Protein AF-A0A816HKJ4-F1 (afdb_monomer_lite)

InterPro domains:
  IPR013783 Immunoglobulin-like fold [G3DSA:2.60.40.10] (1-81)
  IPR036179 Immunoglobulin-like domain superfamily [SSF48726] (2-63)

Sequence (107 aa):
MQINWLRHDQIINDVNILTKTYPIDHQCSETIMEIVDLSEYQFGRYECQAENILGRNSVFVDVEQSSRIVKTKHYEHHANEFNRNGRTALLIDKDQQSNNTHSILRI

Radius of gyration: 24.78 Å; chains: 1; bounding box: 36×22×83 Å

Organism: Adineta ricciae (NCBI:txid249248)

Secondary structure (DSSP, 8-state):
-EEEEEETTEE---TTEEEEEEE-SSS-EEEEEEESS--GGG-EEEEEEEEETTEEEEEEEEE--------------------------------------------

Structure (mmCIF, N/CA/C/O backbone):
data_AF-A0A816HKJ4-F1
#
_entry.id   AF-A0A816HKJ4-F1
#
loop_
_atom_site.group_PDB
_atom_site.id
_atom_site.type_symbol
_atom_site.label_atom_id
_atom_site.label_alt_id
_atom_site.label_comp_id
_atom_site.label_asym_id
_atom_site.label_entity_id
_atom_site.label_seq_id
_atom_site.pdbx_PDB_ins_code
_atom_site.Cartn_x
_atom_site.Cartn_y
_atom_site.Cartn_z
_atom_site.occupancy
_atom_site.B_iso_or_equiv
_atom_site.auth_seq_id
_atom_site.auth_comp_id
_atom_site.auth_asym_id
_atom_site.auth_atom_id
_atom_site.pdbx_PDB_model_num
ATOM 1 N N . MET A 1 1 ? 11.734 2.483 -12.331 1.00 83.75 1 MET A N 1
ATOM 2 C CA . MET A 1 1 ? 11.077 1.598 -11.350 1.00 83.75 1 MET A CA 1
ATOM 3 C C . MET A 1 1 ? 9.951 2.390 -10.724 1.00 83.75 1 MET A C 1
ATOM 5 O O . MET A 1 1 ? 10.175 3.551 -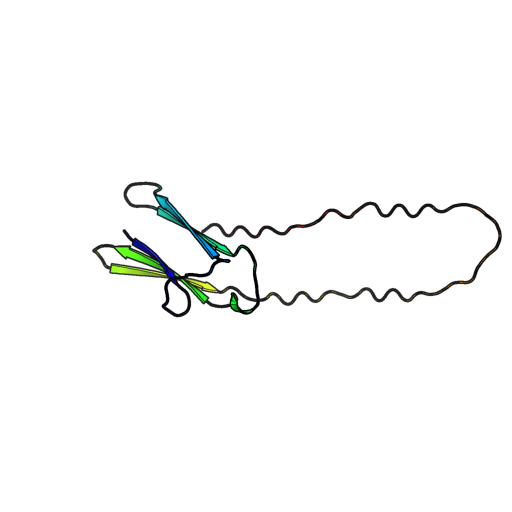10.404 1.00 83.75 1 MET A O 1
ATOM 9 N N . GLN A 1 2 ? 8.767 1.804 -10.614 1.00 91.62 2 GL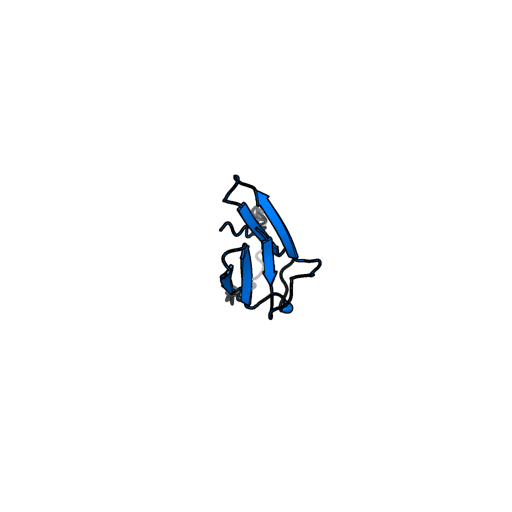N A N 1
ATOM 10 C CA . GLN A 1 2 ? 7.610 2.423 -9.974 1.00 91.62 2 GLN A CA 1
ATOM 11 C C . GLN A 1 2 ? 7.244 1.611 -8.732 1.00 91.62 2 GLN A C 1
ATOM 13 O O . GLN A 1 2 ? 7.267 0.385 -8.788 1.00 91.62 2 GLN A O 1
ATOM 18 N N . ILE A 1 3 ? 6.933 2.290 -7.627 1.00 94.69 3 ILE A N 1
ATOM 19 C CA . ILE A 1 3 ? 6.485 1.671 -6.376 1.00 94.69 3 ILE A CA 1
ATOM 20 C C . ILE A 1 3 ? 5.169 2.335 -5.975 1.00 94.69 3 ILE A C 1
ATOM 22 O O . ILE A 1 3 ? 5.118 3.561 -5.879 1.00 94.69 3 ILE A O 1
ATOM 26 N N . ASN A 1 4 ? 4.129 1.536 -5.744 1.00 95.81 4 ASN A N 1
ATOM 27 C CA . ASN A 1 4 ? 2.806 1.996 -5.331 1.00 95.81 4 ASN A CA 1
ATOM 28 C C . ASN A 1 4 ? 2.344 1.221 -4.092 1.00 95.81 4 ASN A C 1
ATOM 30 O O . ASN A 1 4 ? 2.570 0.016 -3.996 1.00 95.81 4 ASN A O 1
ATOM 34 N N . TRP A 1 5 ? 1.635 1.900 -3.193 1.00 97.31 5 TRP A N 1
ATOM 35 C CA . TRP A 1 5 ? 0.883 1.251 -2.122 1.00 97.31 5 TRP A CA 1
ATOM 36 C C . TRP A 1 5 ? -0.592 1.167 -2.506 1.00 97.31 5 TRP A C 1
ATOM 38 O O . TRP A 1 5 ? -1.177 2.163 -2.943 1.00 97.31 5 TRP A O 1
ATOM 48 N N . LEU A 1 6 ? -1.183 -0.017 -2.352 1.00 96.94 6 LEU A N 1
ATOM 49 C CA . LEU A 1 6 ? -2.566 -0.298 -2.704 1.00 96.94 6 LEU A CA 1
ATOM 50 C C . LEU A 1 6 ? -3.350 -0.867 -1.521 1.00 96.94 6 LEU A C 1
ATOM 52 O O . LEU A 1 6 ? -2.804 -1.534 -0.640 1.00 96.94 6 LEU A O 1
ATOM 56 N N . ARG A 1 7 ? -4.663 -0.635 -1.547 1.00 94.69 7 ARG A N 1
ATOM 57 C CA . ARG A 1 7 ? -5.657 -1.297 -0.700 1.00 94.69 7 ARG A CA 1
ATOM 58 C C . ARG A 1 7 ? -6.862 -1.649 -1.571 1.00 94.69 7 ARG A C 1
ATOM 60 O O . ARG A 1 7 ? -7.409 -0.765 -2.223 1.00 94.69 7 ARG A O 1
ATOM 67 N N . HIS A 1 8 ? -7.269 -2.920 -1.590 1.00 92.19 8 HIS A N 1
ATOM 68 C CA . HIS A 1 8 ? -8.328 -3.427 -2.485 1.00 92.19 8 HIS A CA 1
ATOM 69 C C . HIS A 1 8 ? -8.078 -3.090 -3.970 1.00 92.19 8 HIS A C 1
ATOM 71 O O . HIS A 1 8 ? -8.955 -2.552 -4.643 1.00 92.19 8 HIS A O 1
ATOM 77 N N . ASP A 1 9 ? -6.856 -3.339 -4.452 1.00 93.19 9 ASP A N 1
ATOM 78 C CA . ASP A 1 9 ? -6.416 -3.066 -5.832 1.00 93.19 9 ASP A CA 1
ATOM 79 C C . ASP A 1 9 ? -6.458 -1.583 -6.257 1.00 93.19 9 ASP A C 1
ATOM 81 O O . ASP A 1 9 ? -6.282 -1.255 -7.432 1.00 93.19 9 ASP A O 1
ATOM 85 N N . GLN A 1 10 ? -6.657 -0.660 -5.312 1.00 94.44 10 GLN A N 1
ATOM 86 C CA . GLN A 1 10 ? -6.665 0.780 -5.556 1.00 94.44 10 GLN A CA 1
ATOM 87 C C . GLN A 1 10 ? -5.460 1.446 -4.905 1.00 94.44 10 GLN A C 1
ATOM 89 O O . GLN A 1 10 ? -5.132 1.147 -3.758 1.00 94.44 10 GLN A O 1
ATOM 94 N N . ILE A 1 11 ? -4.828 2.381 -5.621 1.00 95.00 11 ILE A N 1
ATOM 95 C CA . ILE A 1 11 ? -3.766 3.223 -5.058 1.00 95.00 11 ILE A CA 1
ATOM 96 C C . ILE A 1 11 ? -4.331 3.976 -3.855 1.00 95.00 11 ILE A C 1
ATOM 98 O O . ILE A 1 11 ? -5.405 4.577 -3.934 1.00 95.00 11 ILE A O 1
ATOM 102 N N . ILE A 1 12 ? -3.598 3.942 -2.747 1.00 93.44 12 ILE A N 1
ATOM 103 C CA . ILE A 1 12 ? -4.010 4.616 -1.521 1.00 93.44 12 ILE A CA 1
ATOM 104 C C . ILE A 1 12 ? -4.066 6.124 -1.761 1.00 93.44 12 ILE A C 1
ATOM 106 O O . ILE A 1 12 ? -3.084 6.751 -2.150 1.00 93.44 12 ILE A O 1
ATOM 110 N N . ASN A 1 13 ? -5.234 6.696 -1.490 1.00 89.81 13 ASN A N 1
ATOM 111 C CA . ASN A 1 13 ? -5.486 8.130 -1.512 1.00 89.81 13 ASN A CA 1
ATOM 112 C C . ASN A 1 13 ? -6.298 8.508 -0.266 1.00 89.81 13 ASN A C 1
ATOM 114 O O . ASN A 1 13 ? -7.453 8.923 -0.350 1.00 89.81 13 ASN A O 1
ATOM 118 N N . ASP A 1 14 ? -5.714 8.245 0.900 1.00 89.69 14 ASP A N 1
ATOM 119 C CA . ASP A 1 14 ? -6.315 8.480 2.211 1.00 89.69 14 ASP A CA 1
ATOM 120 C C . ASP A 1 14 ? -5.530 9.593 2.913 1.00 89.69 14 ASP A C 1
ATOM 122 O O . ASP A 1 14 ? -4.305 9.534 2.994 1.00 89.69 14 ASP A O 1
ATOM 126 N N . VAL A 1 15 ? -6.230 10.611 3.423 1.00 89.81 15 VAL A N 1
ATOM 127 C CA . VAL A 1 15 ? -5.617 11.767 4.104 1.00 89.81 15 VAL A CA 1
ATOM 128 C C . VAL A 1 15 ? -4.863 11.380 5.377 1.00 89.81 15 VAL A C 1
ATOM 130 O O . VAL A 1 15 ? -3.973 12.111 5.807 1.00 89.81 15 VAL A O 1
ATOM 133 N N . ASN A 1 16 ? -5.201 10.234 5.964 1.00 92.19 16 ASN A N 1
ATOM 134 C CA . ASN A 1 16 ? -4.581 9.713 7.176 1.00 92.19 16 ASN A CA 1
ATOM 135 C C . ASN A 1 16 ? -3.426 8.747 6.882 1.00 92.19 16 ASN A C 1
ATOM 137 O O . ASN A 1 16 ? -2.838 8.208 7.820 1.00 92.19 16 ASN A O 1
ATOM 141 N N . ILE A 1 17 ? -3.101 8.506 5.608 1.00 93.19 17 ILE A N 1
ATOM 142 C CA . ILE A 1 17 ? -2.004 7.630 5.200 1.00 93.19 17 ILE A CA 1
ATOM 143 C C . ILE A 1 17 ? -0.991 8.433 4.387 1.00 93.19 17 ILE A C 1
ATOM 145 O O . ILE A 1 17 ? -1.303 9.019 3.354 1.00 93.19 17 ILE A O 1
ATOM 149 N N . LEU A 1 18 ? 0.258 8.429 4.842 1.00 94.50 18 LEU A N 1
ATOM 150 C CA . LEU A 1 18 ? 1.377 9.060 4.160 1.00 94.50 18 LEU A CA 1
ATOM 151 C C . LEU A 1 18 ? 2.268 7.988 3.541 1.00 94.50 18 LEU A C 1
ATOM 153 O O . LEU A 1 18 ? 2.677 7.045 4.214 1.00 94.50 18 LEU A O 1
ATOM 157 N N . THR A 1 19 ? 2.626 8.158 2.273 1.00 94.38 19 THR A N 1
ATOM 158 C CA . THR A 1 19 ? 3.593 7.292 1.588 1.00 94.38 19 THR A CA 1
ATOM 159 C C . THR A 1 19 ? 4.838 8.085 1.235 1.00 94.38 19 THR A C 1
ATOM 161 O O . THR A 1 19 ? 4.742 9.165 0.647 1.00 94.38 19 THR A O 1
ATOM 164 N N . LYS A 1 20 ? 6.013 7.555 1.564 1.00 94.50 20 LYS A N 1
ATOM 165 C CA . LYS A 1 20 ? 7.307 8.161 1.239 1.00 94.50 20 LYS A CA 1
ATOM 166 C C . LYS A 1 20 ? 8.170 7.115 0.548 1.00 94.50 20 LYS A C 1
ATOM 168 O O . LYS A 1 20 ? 8.217 5.976 0.996 1.00 94.50 20 LYS A O 1
ATOM 173 N N . THR A 1 21 ? 8.850 7.500 -0.526 1.00 93.94 21 THR A N 1
ATOM 174 C CA . THR A 1 21 ? 9.760 6.614 -1.261 1.00 93.94 21 THR A CA 1
ATOM 175 C C . THR A 1 21 ? 11.088 7.323 -1.462 1.00 93.94 21 THR A C 1
ATOM 177 O O . THR A 1 21 ? 11.124 8.453 -1.951 1.00 93.94 21 THR A O 1
ATOM 180 N N . TYR A 1 22 ? 12.169 6.653 -1.080 1.00 93.31 22 TYR A N 1
ATOM 181 C CA . TYR A 1 22 ? 13.523 7.181 -1.089 1.00 93.31 22 TYR A CA 1
ATOM 182 C C . TYR A 1 22 ? 14.401 6.313 -1.993 1.00 93.31 22 TYR A C 1
ATOM 184 O O . TYR A 1 22 ? 14.503 5.106 -1.762 1.00 93.31 22 TYR A O 1
ATOM 192 N N . PRO A 1 23 ? 15.051 6.879 -3.023 1.00 92.44 23 PRO A N 1
ATOM 193 C CA . PRO A 1 23 ? 16.067 6.142 -3.758 1.00 92.44 23 PRO A CA 1
ATOM 194 C C . PRO A 1 23 ? 17.281 5.919 -2.847 1.00 92.44 23 PRO A C 1
ATOM 196 O O . PRO A 1 23 ? 17.805 6.876 -2.277 1.00 92.44 23 PRO A O 1
ATOM 199 N N . ILE A 1 24 ? 17.725 4.668 -2.716 1.00 92.94 24 ILE A N 1
ATOM 200 C CA . ILE A 1 24 ? 18.976 4.332 -2.021 1.00 92.94 24 ILE A CA 1
ATOM 201 C C . ILE A 1 24 ? 20.129 4.370 -3.030 1.00 92.94 24 ILE A C 1
ATOM 203 O O . ILE A 1 24 ? 21.160 4.989 -2.778 1.00 92.94 24 ILE A O 1
ATOM 207 N N . ASP A 1 25 ? 19.931 3.750 -4.196 1.00 92.06 25 ASP A N 1
ATOM 208 C CA . ASP A 1 25 ? 20.868 3.762 -5.320 1.00 92.06 25 ASP A CA 1
ATOM 209 C C . ASP A 1 25 ? 20.125 3.598 -6.667 1.00 92.06 25 ASP A C 1
ATOM 211 O O . ASP A 1 25 ? 18.920 3.837 -6.768 1.00 92.06 25 ASP A O 1
ATOM 215 N N . HIS A 1 26 ? 20.838 3.228 -7.737 1.00 84.38 26 HIS A N 1
ATOM 216 C CA . HIS A 1 26 ? 20.267 3.065 -9.080 1.00 84.38 26 HIS A CA 1
ATOM 217 C C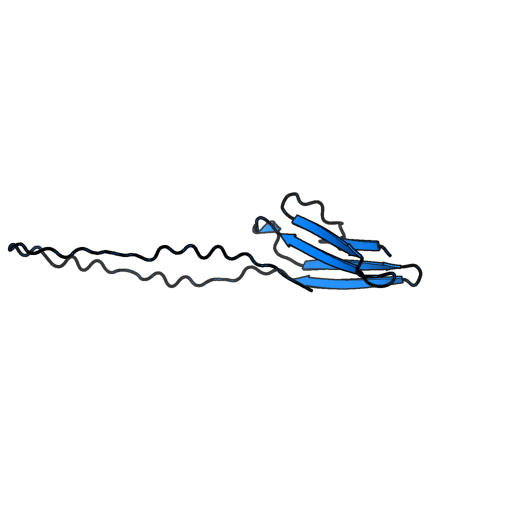 . HIS A 1 26 ? 19.334 1.852 -9.245 1.00 84.38 26 HIS A C 1
ATOM 219 O O . HIS A 1 26 ? 18.628 1.770 -10.252 1.00 84.38 26 HIS A O 1
ATOM 225 N N . GLN A 1 27 ? 19.348 0.903 -8.311 1.00 86.56 27 GLN A N 1
ATOM 226 C CA . GLN A 1 27 ? 18.589 -0.350 -8.373 1.00 86.56 27 GLN A CA 1
ATOM 227 C C . GLN A 1 27 ? 17.702 -0.576 -7.143 1.00 86.56 27 GLN A C 1
ATOM 229 O O . GLN A 1 27 ? 16.804 -1.412 -7.194 1.00 86.56 27 GLN A O 1
ATOM 234 N N . CYS A 1 28 ? 17.924 0.173 -6.065 1.00 89.19 28 CYS A N 1
ATOM 235 C CA . CYS A 1 28 ? 17.260 0.003 -4.787 1.00 89.19 28 CYS A CA 1
ATOM 236 C C . CYS A 1 28 ? 16.518 1.276 -4.364 1.00 89.19 28 CYS A C 1
ATOM 238 O O . CYS A 1 28 ? 16.994 2.406 -4.516 1.00 89.19 28 CYS A O 1
ATOM 240 N N . SER A 1 29 ? 15.325 1.102 -3.808 1.00 92.75 29 SER A N 1
ATOM 241 C CA . SER A 1 29 ? 14.562 2.174 -3.176 1.00 92.75 29 SER A CA 1
ATOM 242 C C . SER A 1 29 ? 13.873 1.636 -1.933 1.00 92.75 29 SER A C 1
ATOM 244 O O . SER A 1 29 ? 13.395 0.506 -1.932 1.00 92.75 29 SER A O 1
ATOM 246 N N . GLU A 1 30 ? 13.808 2.464 -0.901 1.00 94.44 30 GLU A N 1
ATOM 247 C CA . GLU A 1 30 ? 13.039 2.209 0.311 1.00 94.44 30 GLU A CA 1
ATOM 248 C C . GLU A 1 30 ? 11.681 2.895 0.181 1.00 94.44 30 GLU A C 1
ATOM 250 O O . GLU A 1 30 ? 11.591 4.020 -0.318 1.00 94.44 30 GLU A O 1
ATOM 255 N N . THR A 1 31 ? 10.614 2.236 0.624 1.00 95.94 31 THR A N 1
ATOM 256 C CA . THR A 1 31 ? 9.286 2.847 0.692 1.00 95.94 31 THR A CA 1
ATOM 257 C C . THR A 1 31 ? 8.674 2.622 2.063 1.00 95.94 31 THR A C 1
ATOM 259 O O . THR A 1 31 ? 8.793 1.548 2.646 1.00 95.94 31 THR A O 1
ATOM 262 N N . ILE A 1 32 ? 8.026 3.656 2.586 1.00 95.44 32 ILE A N 1
ATOM 263 C CA . ILE A 1 32 ? 7.415 3.663 3.909 1.00 95.44 32 ILE A CA 1
ATOM 264 C C . ILE A 1 32 ? 5.975 4.137 3.756 1.00 95.44 32 ILE A C 1
ATOM 266 O O . ILE A 1 32 ? 5.725 5.201 3.183 1.00 95.44 32 ILE A O 1
ATOM 270 N N . MET A 1 33 ? 5.044 3.359 4.302 1.00 95.31 33 MET A N 1
ATOM 271 C CA . MET A 1 33 ? 3.653 3.751 4.496 1.00 95.31 33 MET A CA 1
ATOM 272 C C . MET A 1 33 ? 3.410 3.998 5.986 1.00 95.31 33 MET A C 1
ATOM 274 O O . MET A 1 33 ? 3.658 3.132 6.822 1.00 95.31 33 MET A O 1
ATOM 278 N N . GLU A 1 34 ? 2.925 5.188 6.311 1.00 94.69 34 GLU A N 1
ATOM 279 C CA . GLU A 1 34 ? 2.672 5.655 7.670 1.00 94.69 34 GLU A CA 1
ATOM 280 C C . GLU A 1 34 ? 1.179 5.961 7.823 1.00 94.69 34 GLU A C 1
ATOM 282 O O . GLU A 1 34 ? 0.652 6.833 7.135 1.00 94.69 34 GLU A O 1
ATOM 287 N N . ILE A 1 35 ? 0.494 5.243 8.716 1.00 93.56 35 ILE A N 1
ATOM 288 C CA . ILE A 1 35 ? -0.902 5.519 9.083 1.00 93.56 35 ILE A CA 1
ATOM 289 C C . ILE A 1 35 ? -0.870 6.451 10.298 1.00 93.56 35 ILE A C 1
ATOM 291 O O . ILE A 1 35 ? -0.454 6.041 11.380 1.00 93.56 35 ILE A O 1
ATOM 295 N N . VAL A 1 36 ? -1.250 7.714 10.101 1.00 92.12 36 VAL A N 1
ATOM 296 C CA . VAL A 1 36 ? -1.089 8.798 11.087 1.00 92.12 36 VAL A CA 1
ATOM 297 C C . VAL A 1 36 ? -2.137 8.717 12.192 1.00 92.12 36 VAL A C 1
ATOM 299 O O . VAL A 1 36 ? -1.806 8.834 13.370 1.00 92.12 36 VAL A O 1
ATOM 302 N N . ASP A 1 37 ? -3.393 8.509 11.807 1.00 87.44 37 ASP A N 1
ATOM 303 C CA . ASP A 1 37 ? -4.516 8.318 12.720 1.00 87.44 37 ASP A CA 1
ATOM 304 C C . ASP A 1 37 ? -5.225 7.027 12.324 1.00 87.44 37 ASP A C 1
ATOM 306 O O . ASP A 1 37 ? -5.723 6.930 11.201 1.00 87.44 37 ASP A O 1
ATOM 310 N N . LEU A 1 38 ? -5.171 6.028 13.213 1.00 87.06 38 LEU A N 1
ATOM 311 C CA . LEU A 1 38 ? -5.678 4.682 12.966 1.00 87.06 38 LEU A CA 1
ATOM 312 C C . LEU A 1 38 ? -7.132 4.565 13.434 1.00 87.06 38 LEU A C 1
ATOM 314 O O . LEU A 1 38 ? -7.454 4.732 14.609 1.00 87.06 38 LEU A O 1
ATOM 318 N N . SER A 1 39 ? -7.994 4.179 12.509 1.00 87.88 39 SER A N 1
ATOM 319 C CA . SER A 1 39 ? -9.436 4.029 12.653 1.00 87.88 39 SER A CA 1
ATOM 320 C C . SER A 1 39 ? -9.889 2.673 12.113 1.00 87.88 39 SER A C 1
ATOM 322 O O . SER A 1 39 ? -9.156 1.994 11.391 1.00 87.88 39 SER A O 1
ATOM 324 N N . GLU A 1 40 ? -11.118 2.265 12.437 1.00 87.62 40 GLU A N 1
ATOM 325 C CA . GLU A 1 40 ? -11.599 0.917 12.105 1.00 87.62 40 GLU A CA 1
ATOM 326 C C . GLU A 1 40 ? -11.597 0.605 10.600 1.00 87.62 40 GLU A C 1
ATOM 328 O O . GLU A 1 40 ? -11.348 -0.531 10.205 1.00 87.62 40 GLU A O 1
ATOM 333 N N . TYR A 1 41 ? -11.798 1.609 9.743 1.00 88.12 41 TYR A N 1
ATOM 334 C CA . TYR A 1 41 ? -11.806 1.423 8.288 1.00 88.12 41 TYR A CA 1
ATOM 335 C C . TYR A 1 41 ? -10.404 1.283 7.672 1.00 88.12 41 TYR A C 1
ATOM 337 O O . TYR A 1 41 ? -10.285 1.017 6.475 1.00 88.12 41 TYR A O 1
ATOM 345 N N . GLN A 1 42 ? -9.342 1.490 8.453 1.00 89.88 42 GLN A N 1
ATOM 346 C CA . GLN A 1 42 ? -7.956 1.323 8.009 1.00 89.88 42 GLN A CA 1
ATOM 347 C C . GLN A 1 42 ? -7.377 -0.046 8.363 1.00 89.88 42 GLN A C 1
ATOM 349 O O . GLN A 1 42 ? -6.261 -0.346 7.939 1.00 89.88 42 GLN A O 1
ATOM 354 N N . PHE A 1 43 ? -8.111 -0.892 9.086 1.00 91.75 43 PHE A N 1
ATOM 355 C CA . PHE A 1 43 ? -7.746 -2.298 9.216 1.00 91.75 43 PHE A CA 1
ATOM 356 C C . PHE A 1 43 ? -7.930 -3.029 7.882 1.00 91.75 43 PHE A C 1
ATOM 358 O O . PHE A 1 43 ? -8.784 -2.675 7.066 1.00 91.75 43 PHE A O 1
ATOM 365 N N . GLY A 1 44 ? -7.121 -4.061 7.664 1.00 93.44 44 GLY A N 1
ATOM 366 C CA . GLY A 1 44 ? -7.166 -4.887 6.463 1.00 93.44 44 GLY A CA 1
ATOM 367 C C . GLY A 1 44 ? -5.814 -5.041 5.779 1.00 93.44 44 GLY A C 1
ATOM 368 O O . GLY A 1 44 ? -4.762 -4.744 6.349 1.00 93.44 44 GLY A O 1
ATOM 369 N N . ARG A 1 45 ? -5.866 -5.546 4.545 1.00 96.06 45 ARG A N 1
ATOM 370 C CA . ARG A 1 45 ? -4.690 -5.891 3.747 1.00 96.06 45 ARG A CA 1
ATOM 371 C C . ARG A 1 45 ? -4.212 -4.715 2.910 1.00 96.06 45 ARG A C 1
ATOM 373 O O . ARG A 1 45 ? -4.967 -4.170 2.104 1.00 96.06 45 ARG A O 1
ATOM 380 N N . TYR A 1 46 ? -2.933 -4.411 3.044 1.00 96.94 46 TYR A N 1
ATOM 381 C CA . TYR A 1 46 ? -2.199 -3.461 2.224 1.00 96.94 46 TYR A CA 1
ATOM 382 C C . TYR A 1 46 ? -1.240 -4.207 1.302 1.00 96.94 46 TYR A C 1
ATOM 384 O O . TYR A 1 46 ? -0.696 -5.248 1.669 1.00 96.94 46 TYR A O 1
ATOM 392 N N . GLU A 1 47 ? -1.026 -3.667 0.110 1.00 97.88 47 GLU A N 1
ATOM 393 C CA . GLU A 1 47 ? -0.086 -4.189 -0.877 1.00 97.88 47 GLU A CA 1
ATOM 394 C C . GLU A 1 47 ? 0.962 -3.124 -1.193 1.00 97.88 47 GLU A C 1
ATOM 396 O O . GLU A 1 47 ? 0.622 -2.006 -1.571 1.00 97.88 47 GLU A O 1
ATOM 401 N N . CYS A 1 48 ? 2.238 -3.481 -1.084 1.00 97.44 48 CYS A N 1
ATOM 402 C CA . CYS A 1 48 ? 3.326 -2.742 -1.705 1.00 97.44 48 CYS A CA 1
ATOM 403 C C . CYS A 1 48 ? 3.655 -3.406 -3.041 1.00 97.44 48 CYS A C 1
ATOM 405 O O . CYS A 1 48 ? 4.119 -4.548 -3.074 1.00 97.44 48 CYS A O 1
ATOM 407 N N . GLN A 1 49 ? 3.440 -2.686 -4.136 1.00 97.12 49 GLN A N 1
ATOM 408 C CA . GLN A 1 49 ? 3.667 -3.165 -5.493 1.00 97.12 49 GLN A CA 1
ATOM 409 C C . GLN A 1 49 ? 4.851 -2.435 -6.120 1.00 97.12 49 GLN A C 1
ATOM 411 O O . GLN A 1 49 ? 4.871 -1.205 -6.167 1.00 97.12 49 GLN A O 1
ATOM 416 N N . ALA A 1 50 ? 5.813 -3.191 -6.644 1.00 96.00 50 ALA A N 1
ATOM 417 C CA . ALA A 1 50 ? 6.957 -2.673 -7.382 1.00 96.00 50 ALA A CA 1
ATOM 418 C C . ALA A 1 50 ? 6.936 -3.180 -8.830 1.00 96.00 50 ALA A C 1
ATOM 420 O O . ALA A 1 50 ? 6.754 -4.372 -9.081 1.00 96.00 50 ALA A O 1
ATOM 421 N N . GLU A 1 51 ? 7.149 -2.278 -9.787 1.00 95.12 51 GLU A N 1
ATOM 422 C CA . GLU A 1 51 ? 7.121 -2.580 -11.219 1.00 95.12 51 GLU A CA 1
ATOM 423 C C . GLU A 1 51 ? 8.336 -1.992 -11.953 1.00 95.12 51 GLU A C 1
ATOM 425 O O . GLU A 1 51 ? 8.769 -0.849 -11.738 1.00 95.12 51 GLU A O 1
ATOM 430 N N . ASN A 1 52 ? 8.908 -2.800 -12.843 1.00 93.88 52 ASN A N 1
ATOM 431 C CA . ASN A 1 52 ? 9.948 -2.407 -13.784 1.00 93.88 52 ASN A CA 1
ATOM 432 C C . ASN A 1 52 ? 9.696 -3.056 -15.158 1.00 93.88 52 ASN A C 1
ATOM 434 O O . ASN A 1 52 ? 8.692 -3.728 -15.373 1.00 93.88 52 ASN A O 1
ATOM 438 N N . ILE A 1 53 ? 10.621 -2.868 -16.103 1.00 95.88 53 ILE A N 1
ATOM 439 C CA . ILE A 1 53 ? 10.481 -3.387 -17.476 1.00 95.88 53 ILE A CA 1
ATOM 440 C C . ILE A 1 53 ? 10.408 -4.921 -17.570 1.00 95.88 53 ILE A C 1
ATOM 442 O O . ILE A 1 53 ? 9.998 -5.441 -18.602 1.00 95.88 53 ILE A O 1
ATOM 446 N N . LEU A 1 54 ? 10.849 -5.642 -16.537 1.00 96.00 54 LEU A N 1
ATOM 447 C CA . LEU A 1 54 ? 10.862 -7.105 -16.495 1.00 96.00 54 LEU A CA 1
ATOM 448 C C . LEU A 1 54 ? 9.574 -7.672 -15.894 1.00 96.00 54 LEU A C 1
ATOM 450 O O . LEU A 1 54 ? 9.301 -8.859 -16.056 1.00 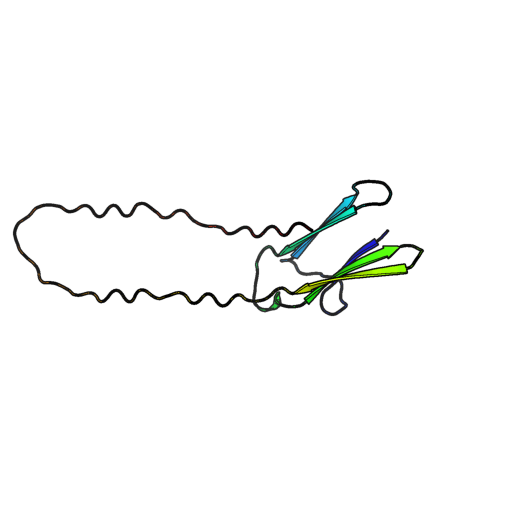96.00 54 LEU A O 1
ATOM 454 N N . GLY A 1 55 ? 8.792 -6.843 -15.205 1.00 95.88 55 GLY A N 1
ATOM 455 C CA . GLY A 1 55 ? 7.521 -7.241 -14.629 1.00 95.88 55 GLY A CA 1
ATOM 456 C C . GLY A 1 55 ? 7.229 -6.556 -13.304 1.00 95.88 55 GLY A C 1
ATOM 457 O O . GLY A 1 55 ? 7.768 -5.498 -12.970 1.00 95.88 55 GLY A O 1
ATOM 458 N N . ARG A 1 56 ? 6.342 -7.201 -12.552 1.00 96.19 56 ARG A N 1
ATOM 459 C CA . ARG A 1 56 ? 5.740 -6.685 -11.329 1.00 96.19 56 ARG A CA 1
ATOM 460 C C . ARG A 1 56 ? 5.898 -7.694 -10.203 1.00 96.19 56 ARG A C 1
ATOM 462 O O . ARG A 1 56 ? 5.757 -8.895 -10.428 1.00 96.19 56 ARG A O 1
ATOM 469 N N . ASN A 1 57 ? 6.154 -7.195 -9.002 1.00 96.88 57 ASN A N 1
ATOM 470 C CA . ASN A 1 57 ? 6.158 -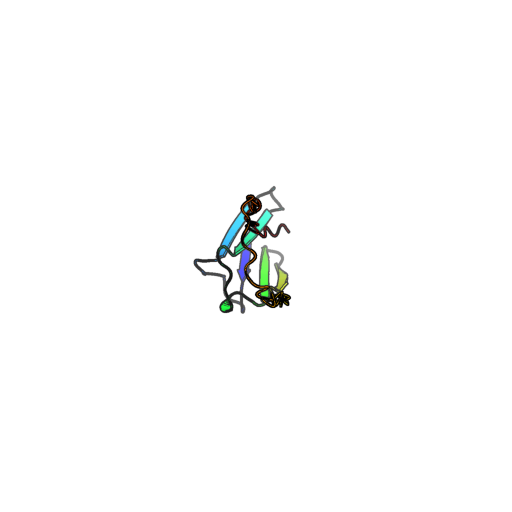7.987 -7.782 1.00 96.88 57 ASN A CA 1
ATOM 471 C C . ASN A 1 57 ? 5.392 -7.257 -6.673 1.00 96.88 57 ASN A C 1
ATOM 473 O O . ASN A 1 57 ? 5.359 -6.025 -6.655 1.00 96.88 57 ASN A O 1
ATOM 477 N N . SER A 1 58 ? 4.809 -8.020 -5.753 1.00 97.06 58 SER A N 1
ATOM 478 C CA . SER A 1 58 ? 3.939 -7.501 -4.700 1.00 97.06 58 SER A CA 1
ATOM 479 C C . SER A 1 58 ? 4.247 -8.150 -3.356 1.00 97.06 58 SER A C 1
ATOM 481 O O . SER A 1 58 ? 4.511 -9.349 -3.273 1.00 97.06 58 SER A O 1
ATOM 483 N N . VAL A 1 59 ? 4.173 -7.351 -2.296 1.00 97.00 59 VAL A N 1
ATOM 484 C CA . VAL A 1 59 ? 4.267 -7.796 -0.903 1.00 97.00 59 VAL A CA 1
ATOM 485 C C . VAL A 1 59 ? 3.027 -7.318 -0.163 1.00 97.00 59 VAL A C 1
ATOM 487 O O . VAL A 1 59 ? 2.586 -6.189 -0.362 1.00 97.00 59 VAL A O 1
ATOM 490 N N . PHE A 1 60 ? 2.471 -8.171 0.694 1.00 96.12 60 PHE A N 1
ATOM 491 C CA . PHE A 1 60 ? 1.244 -7.885 1.431 1.00 96.12 60 PHE A CA 1
ATOM 492 C C . PHE A 1 60 ? 1.519 -7.726 2.925 1.00 96.12 60 PHE A C 1
ATOM 494 O O . PHE A 1 60 ? 2.338 -8.453 3.489 1.00 96.12 60 PHE A O 1
ATOM 501 N N . VAL A 1 61 ? 0.808 -6.795 3.558 1.00 95.44 61 VAL A N 1
ATOM 502 C CA . VAL A 1 61 ? 0.846 -6.543 5.002 1.00 95.44 61 VAL A CA 1
ATOM 503 C C . VAL A 1 61 ? -0.586 -6.461 5.519 1.00 95.44 61 VAL A C 1
ATOM 505 O O . VAL A 1 61 ? -1.375 -5.657 5.029 1.00 95.44 61 VAL A O 1
ATOM 508 N N . ASP A 1 62 ? -0.914 -7.281 6.514 1.00 94.25 62 ASP A N 1
ATOM 509 C CA . ASP A 1 62 ? -2.228 -7.292 7.155 1.00 94.25 62 ASP A CA 1
ATOM 510 C C . ASP A 1 62 ? -2.178 -6.464 8.454 1.00 94.25 62 ASP A C 1
ATOM 512 O O . ASP A 1 62 ? -1.346 -6.704 9.331 1.00 94.25 62 ASP A O 1
ATOM 516 N N . VAL A 1 63 ? -3.048 -5.454 8.563 1.00 91.31 63 VAL A N 1
ATOM 517 C CA . VAL A 1 63 ? -3.188 -4.594 9.748 1.00 91.31 63 VAL A CA 1
ATOM 518 C C . VAL A 1 63 ? -4.444 -5.010 10.505 1.00 91.31 63 VAL A C 1
ATOM 520 O O . VAL A 1 63 ? -5.559 -4.845 10.009 1.00 91.31 63 VAL A O 1
ATOM 523 N N . GLU A 1 64 ? -4.268 -5.530 11.717 1.00 89.75 64 GLU A N 1
ATOM 524 C CA . GLU A 1 64 ? -5.349 -6.094 12.530 1.00 89.75 64 GLU A CA 1
ATOM 525 C C . GLU A 1 64 ? -5.603 -5.285 13.806 1.00 89.75 64 GLU A C 1
ATOM 527 O O . GLU A 1 64 ? -4.690 -4.723 14.420 1.00 89.75 64 GLU A O 1
ATOM 532 N N . GLN A 1 65 ? -6.863 -5.265 14.247 1.00 85.69 65 GLN A N 1
ATOM 533 C CA . GLN A 1 65 ? -7.230 -4.690 15.534 1.00 85.69 65 GLN A CA 1
ATOM 534 C C . GLN A 1 65 ? -6.807 -5.642 16.658 1.00 85.69 65 GLN A C 1
ATOM 536 O O . GLN A 1 65 ? -7.362 -6.726 16.825 1.00 85.69 65 GLN A O 1
ATOM 541 N N . SER A 1 66 ? -5.845 -5.224 17.480 1.00 81.19 66 SER A N 1
ATOM 542 C CA . SER A 1 66 ? -5.503 -5.976 18.688 1.00 81.19 66 SER A CA 1
ATOM 543 C C . SER A 1 66 ? -6.589 -5.792 19.750 1.00 81.19 66 SER A C 1
ATOM 545 O O . SER A 1 66 ? -6.824 -4.680 20.232 1.00 81.19 66 SER A O 1
ATOM 547 N N . SER A 1 67 ? -7.225 -6.885 20.175 1.00 69.81 67 SER A N 1
ATOM 548 C CA . SER A 1 67 ? -8.111 -6.872 21.337 1.00 69.81 67 SER A CA 1
ATOM 549 C C . SER A 1 67 ? -7.279 -6.727 22.616 1.00 69.81 67 SER A C 1
ATOM 551 O O . SER A 1 67 ? -6.771 -7.709 23.164 1.00 69.81 67 SER A O 1
ATOM 553 N N . ARG A 1 68 ? -7.129 -5.506 23.133 1.00 65.62 68 ARG A N 1
ATOM 554 C CA . ARG A 1 68 ? -6.605 -5.317 24.491 1.00 65.62 68 ARG A CA 1
ATOM 555 C C . ARG A 1 68 ? -7.713 -5.647 25.488 1.00 65.62 68 ARG A C 1
ATOM 557 O O . ARG A 1 68 ? -8.637 -4.861 25.669 1.00 65.62 68 ARG A O 1
ATOM 564 N N . ILE A 1 69 ? -7.603 -6.784 26.179 1.00 57.34 69 ILE A N 1
ATOM 565 C CA . ILE A 1 69 ? -8.375 -7.011 27.407 1.00 57.34 69 ILE A CA 1
ATOM 566 C C . ILE A 1 69 ? -7.825 -6.039 28.452 1.00 57.34 69 ILE A C 1
ATOM 568 O O . ILE A 1 69 ? -6.813 -6.305 29.105 1.00 57.34 69 ILE A O 1
ATOM 572 N N . VAL A 1 70 ? -8.472 -4.887 28.605 1.00 61.00 70 VAL A N 1
ATOM 573 C CA . VAL A 1 70 ? -8.210 -4.005 29.739 1.00 61.00 70 VAL A CA 1
ATOM 574 C C . VAL A 1 70 ? -8.794 -4.707 30.958 1.00 61.00 70 VAL A C 1
ATOM 576 O O . VAL A 1 70 ? -10.009 -4.758 31.125 1.00 61.00 70 VAL A O 1
ATOM 579 N N . LYS A 1 71 ? -7.942 -5.292 31.808 1.00 52.81 71 LYS A N 1
ATOM 580 C CA . LYS A 1 71 ? -8.372 -5.713 33.145 1.00 52.81 71 LYS A CA 1
ATOM 581 C C . LYS A 1 71 ? -8.827 -4.458 33.881 1.00 52.81 71 LYS A C 1
ATOM 583 O O . LYS A 1 71 ? -7.998 -3.709 34.395 1.00 52.81 71 LYS A O 1
ATOM 588 N N . THR A 1 72 ? -10.130 -4.213 33.920 1.00 52.38 72 THR A N 1
ATOM 589 C CA . THR A 1 72 ? -10.707 -3.200 34.793 1.00 52.38 72 THR A CA 1
ATOM 590 C C . THR A 1 72 ? -10.408 -3.649 36.218 1.00 52.38 72 THR A C 1
ATOM 592 O O . THR A 1 72 ? -10.987 -4.621 36.700 1.00 52.38 72 THR A O 1
ATOM 595 N N . LYS A 1 73 ? -9.453 -2.998 36.893 1.00 45.56 73 LYS A N 1
ATOM 596 C CA . LYS A 1 73 ? -9.353 -3.117 38.348 1.00 45.56 73 LYS A CA 1
ATOM 597 C C . LYS A 1 73 ? -10.645 -2.522 38.893 1.00 45.56 73 LYS A C 1
ATOM 599 O O . LYS A 1 73 ? -10.806 -1.306 38.911 1.00 45.56 73 LYS A O 1
ATOM 604 N N . HIS A 1 74 ? -11.592 -3.381 39.249 1.00 40.75 74 HIS A N 1
ATOM 605 C CA . HIS A 1 74 ? -12.737 -2.972 40.038 1.00 40.75 74 HIS A CA 1
ATOM 606 C C . HIS A 1 74 ? -12.171 -2.600 41.410 1.00 40.75 74 HIS A C 1
ATOM 608 O O . HIS A 1 74 ? -11.812 -3.470 42.199 1.00 40.75 74 HIS A O 1
ATOM 614 N N . TYR A 1 75 ? -11.954 -1.307 41.644 1.00 46.47 75 TYR A N 1
ATOM 615 C CA . TYR A 1 75 ? -11.675 -0.817 42.983 1.00 46.47 75 TYR A CA 1
ATOM 616 C C . TYR A 1 75 ? -12.993 -0.912 43.743 1.00 46.47 75 TYR A C 1
ATOM 618 O O . TYR A 1 75 ? -13.847 -0.035 43.631 1.00 46.47 75 TYR A O 1
ATOM 626 N N . GLU A 1 76 ? -13.179 -2.005 44.478 1.00 41.69 76 GLU A N 1
ATOM 627 C CA . GLU A 1 76 ? -14.165 -2.032 45.547 1.00 41.69 76 GLU A CA 1
ATOM 628 C C . GLU A 1 76 ? -13.768 -0.934 46.536 1.00 41.69 76 GLU A C 1
ATOM 630 O O . GLU A 1 76 ? -12.803 -1.054 47.293 1.00 41.69 76 GLU A O 1
ATOM 635 N N . HIS A 1 77 ? -14.487 0.187 46.481 1.00 39.91 77 HIS A N 1
ATOM 636 C CA . HIS A 1 77 ? -14.485 1.189 47.533 1.00 39.91 77 HIS A CA 1
ATOM 637 C C . HIS A 1 77 ? -15.084 0.536 48.784 1.00 39.91 77 HIS A C 1
ATOM 639 O O . HIS A 1 77 ? -16.260 0.707 49.099 1.00 39.91 77 HIS A O 1
ATOM 645 N N . HIS A 1 78 ? -14.267 -0.206 49.530 1.00 37.78 78 HIS A N 1
ATOM 646 C CA . HIS A 1 78 ? -14.512 -0.385 50.950 1.00 37.78 78 HIS A CA 1
ATOM 647 C C . HIS A 1 78 ? -14.317 0.986 51.600 1.00 37.78 78 HIS A C 1
ATOM 649 O O . HIS A 1 78 ? -13.208 1.389 51.952 1.00 37.78 78 HIS A O 1
ATOM 655 N N . ALA A 1 79 ? -15.411 1.742 51.691 1.00 36.38 79 ALA A N 1
ATOM 656 C CA . ALA A 1 79 ? -15.508 2.918 52.533 1.00 36.38 79 ALA A CA 1
ATOM 657 C C . ALA A 1 79 ? -15.392 2.465 53.995 1.00 36.38 79 ALA A C 1
ATOM 659 O O . ALA A 1 79 ? -16.394 2.257 54.672 1.00 36.38 79 ALA A O 1
ATOM 660 N N . ASN A 1 80 ? -14.161 2.271 54.472 1.00 38.66 80 ASN A N 1
ATOM 661 C CA . ASN A 1 80 ? -13.912 2.141 55.896 1.00 38.66 80 ASN A CA 1
ATOM 662 C C . ASN A 1 80 ? -13.981 3.532 56.522 1.00 38.66 80 ASN A C 1
ATOM 664 O O . ASN A 1 80 ? -13.162 4.416 56.275 1.00 38.66 80 ASN A O 1
ATOM 668 N N . GLU A 1 81 ? -15.059 3.671 57.276 1.00 37.38 81 GLU A N 1
ATOM 669 C CA . GLU A 1 81 ? -15.436 4.692 58.233 1.00 37.38 81 GLU A CA 1
ATOM 670 C C . GLU A 1 81 ? -14.296 5.570 58.777 1.00 37.38 81 GLU A C 1
ATOM 672 O O . GLU A 1 81 ? -13.259 5.121 59.265 1.00 37.38 81 GLU A O 1
ATOM 677 N N . PHE A 1 82 ? -14.588 6.869 58.725 1.00 36.06 82 PHE A N 1
ATOM 678 C CA . PHE A 1 82 ? -14.075 7.952 59.556 1.00 36.06 82 PHE A CA 1
ATOM 679 C C . PHE A 1 82 ? -13.466 7.490 60.893 1.00 36.06 82 PHE A C 1
ATOM 681 O O . PHE A 1 82 ? -14.179 7.001 61.768 1.00 36.06 82 PHE A O 1
ATOM 688 N N . ASN A 1 83 ? -12.188 7.805 61.131 1.00 34.81 83 ASN A N 1
ATOM 689 C CA . ASN A 1 83 ? -11.691 7.938 62.497 1.00 34.81 83 ASN A CA 1
ATOM 690 C C . ASN A 1 83 ? -11.040 9.310 62.706 1.00 34.81 83 ASN A C 1
ATOM 692 O O . ASN A 1 83 ? -10.066 9.689 62.054 1.00 34.81 83 ASN A O 1
ATOM 696 N N . ARG A 1 84 ? -11.654 10.072 63.614 1.00 37.84 84 ARG A N 1
ATOM 697 C CA . ARG A 1 84 ? -11.196 11.361 64.122 1.00 37.84 84 ARG A CA 1
ATOM 698 C C . ARG A 1 84 ? -9.894 11.119 64.872 1.00 37.84 84 ARG A C 1
ATOM 700 O O . ARG A 1 84 ? -9.943 10.478 65.909 1.00 37.84 84 ARG A O 1
ATOM 707 N N . ASN A 1 85 ? -8.771 11.603 64.349 1.00 36.34 85 ASN A N 1
ATOM 708 C CA . ASN A 1 85 ? -7.639 12.179 65.090 1.00 36.34 85 ASN A CA 1
ATOM 709 C C . ASN A 1 85 ? -6.522 12.478 64.084 1.00 36.34 85 ASN A C 1
ATOM 711 O O . ASN A 1 85 ? -5.907 11.575 63.526 1.00 36.34 85 ASN A O 1
ATOM 715 N N . GLY A 1 86 ? -6.321 13.766 63.804 1.00 42.81 86 GLY A N 1
ATOM 716 C CA . GLY A 1 86 ? -5.500 14.251 62.701 1.00 42.81 86 GLY A CA 1
ATOM 717 C C . GLY A 1 86 ? -4.074 13.699 62.663 1.00 42.81 86 GLY A C 1
ATOM 718 O O . GLY A 1 86 ? -3.344 13.773 63.648 1.00 42.81 86 GLY A O 1
ATOM 719 N N . ARG A 1 87 ? -3.678 13.222 61.478 1.00 33.56 87 ARG A N 1
ATOM 720 C CA . ARG A 1 87 ? -2.322 13.293 60.913 1.00 33.56 87 ARG A CA 1
ATOM 721 C C . ARG A 1 87 ? -2.380 12.909 59.428 1.00 33.56 87 ARG A C 1
ATOM 723 O O . ARG A 1 87 ? -3.003 11.928 59.049 1.00 33.56 87 ARG A O 1
ATOM 730 N N . THR A 1 88 ? -1.783 13.762 58.609 1.00 37.84 88 THR A N 1
ATOM 731 C CA . THR A 1 88 ? -1.785 13.798 57.142 1.00 37.84 88 THR A CA 1
ATOM 732 C C . THR A 1 88 ? -1.252 12.515 56.496 1.00 37.84 88 THR A C 1
ATOM 734 O O . THR A 1 88 ? -0.204 12.023 56.904 1.00 37.84 88 THR A O 1
ATOM 737 N N . ALA A 1 89 ? -1.886 12.058 55.413 1.00 31.30 89 ALA A N 1
ATOM 738 C CA . ALA A 1 89 ? -1.230 11.254 54.383 1.00 31.30 89 ALA A CA 1
ATOM 739 C C . ALA A 1 89 ? -1.407 11.968 53.034 1.00 31.30 89 ALA A C 1
ATOM 741 O O . ALA A 1 89 ? -2.509 12.060 52.499 1.00 31.30 89 ALA A O 1
ATOM 742 N N . LEU A 1 90 ? -0.314 12.543 52.532 1.00 33.00 90 LEU A N 1
ATOM 743 C CA . LEU A 1 90 ? -0.203 13.043 51.166 1.00 33.00 90 LEU A CA 1
ATOM 744 C C . LEU A 1 90 ? -0.178 11.834 50.221 1.00 33.00 90 LEU A C 1
ATOM 746 O O . LEU A 1 90 ? 0.804 11.097 50.199 1.00 33.00 90 LEU A O 1
ATOM 750 N N . LEU A 1 91 ? -1.236 11.642 49.436 1.00 34.72 91 LEU A N 1
ATOM 751 C CA . LEU A 1 91 ? -1.184 10.807 48.237 1.00 34.72 91 LEU A CA 1
ATOM 752 C C . LEU A 1 91 ? -0.519 11.634 47.134 1.00 34.72 91 LEU A C 1
ATOM 754 O O . LEU A 1 91 ? -1.160 12.454 46.480 1.00 34.72 91 LEU A O 1
ATOM 758 N N . ILE A 1 92 ? 0.793 11.465 46.975 1.00 35.94 92 ILE A N 1
ATOM 759 C CA . ILE A 1 92 ? 1.488 11.858 45.750 1.00 35.94 92 ILE A CA 1
ATOM 760 C C . ILE A 1 92 ? 1.426 10.641 44.830 1.00 35.94 92 ILE A C 1
ATOM 762 O O . ILE A 1 92 ? 2.256 9.747 44.956 1.00 35.94 92 ILE A O 1
ATOM 766 N N . ASP A 1 93 ? 0.463 10.615 43.913 1.00 37.00 93 ASP A N 1
ATOM 767 C CA . ASP A 1 93 ? 0.557 9.772 42.719 1.00 37.00 93 ASP A CA 1
ATOM 768 C C . ASP A 1 93 ? 1.252 10.605 41.632 1.00 37.00 93 ASP A C 1
ATOM 770 O O . ASP A 1 93 ? 0.635 11.341 40.860 1.00 37.00 93 ASP A O 1
ATOM 774 N N . LYS A 1 94 ? 2.587 10.565 41.639 1.00 36.47 94 LYS A N 1
ATOM 775 C CA . LYS A 1 94 ? 3.388 10.881 40.457 1.00 36.47 94 LYS A CA 1
ATOM 776 C C . LYS A 1 94 ? 3.545 9.572 39.701 1.00 36.47 94 LYS A C 1
ATOM 778 O O . LYS A 1 94 ? 4.269 8.718 40.183 1.00 36.47 94 LYS A O 1
ATOM 783 N N . ASP A 1 95 ? 2.833 9.437 38.587 1.00 36.03 95 ASP A N 1
ATOM 784 C CA . ASP A 1 95 ? 3.328 8.831 37.342 1.00 36.03 95 ASP A CA 1
ATOM 785 C C . ASP A 1 95 ? 2.206 8.821 36.293 1.00 36.03 95 ASP A C 1
ATOM 787 O O . ASP A 1 95 ? 1.534 7.829 36.027 1.00 36.03 95 ASP A O 1
ATOM 791 N N . GLN A 1 96 ? 2.003 9.985 35.674 1.00 35.50 96 GLN A N 1
ATOM 792 C CA . GLN A 1 96 ? 1.383 10.105 34.356 1.00 35.50 96 GLN A CA 1
ATOM 793 C C . GLN A 1 96 ? 2.514 10.407 33.369 1.00 35.50 96 GLN A C 1
ATOM 795 O O . GLN A 1 96 ? 2.750 11.559 33.009 1.00 35.50 96 GLN A O 1
ATOM 800 N N . GLN A 1 97 ? 3.262 9.374 32.974 1.00 32.78 97 GLN A N 1
ATOM 801 C CA . GLN A 1 97 ? 4.094 9.437 31.775 1.00 32.78 97 GLN A CA 1
ATOM 802 C C . GLN A 1 97 ? 3.291 8.821 30.630 1.00 32.78 97 GLN A C 1
ATOM 804 O O . GLN A 1 97 ? 3.012 7.623 30.602 1.00 32.78 97 GLN A O 1
ATOM 809 N N . SER A 1 98 ? 2.849 9.692 29.722 1.00 35.84 98 SER A N 1
ATOM 810 C CA . SER A 1 98 ? 2.129 9.342 28.505 1.00 35.84 98 SER A CA 1
ATOM 811 C C . SER A 1 98 ? 2.966 8.399 27.641 1.00 35.84 98 SER A C 1
ATOM 813 O O . SER A 1 98 ? 3.962 8.812 27.044 1.00 35.84 98 SER A O 1
ATOM 815 N N . ASN A 1 99 ? 2.527 7.152 27.505 1.00 32.41 99 ASN A N 1
ATOM 816 C CA . ASN A 1 99 ? 3.004 6.271 26.445 1.00 32.41 99 ASN A CA 1
ATOM 817 C C . ASN A 1 99 ? 2.259 6.602 25.143 1.00 32.41 99 ASN A C 1
ATOM 819 O O . ASN A 1 99 ? 1.345 5.882 24.739 1.00 32.41 99 ASN A O 1
ATOM 823 N N . ASN A 1 100 ? 2.655 7.691 24.477 1.00 34.16 100 ASN A N 1
ATOM 824 C CA . ASN A 1 100 ? 2.347 7.874 23.058 1.00 34.16 100 ASN A CA 1
ATOM 825 C C . ASN A 1 100 ? 3.085 6.781 22.281 1.00 34.16 100 ASN A C 1
ATOM 827 O O . ASN A 1 100 ? 4.307 6.811 22.143 1.00 34.16 100 ASN A O 1
ATOM 831 N N . THR A 1 101 ? 2.341 5.780 21.817 1.00 37.34 101 THR A N 1
ATOM 832 C CA . THR A 1 101 ? 2.903 4.659 21.063 1.00 37.34 101 THR A CA 1
ATOM 833 C C . THR A 1 101 ? 2.975 5.060 19.589 1.00 37.34 101 THR A C 1
ATOM 835 O O . THR A 1 101 ? 2.048 4.801 18.829 1.00 37.34 101 THR A O 1
ATOM 838 N N . HIS A 1 102 ? 4.061 5.720 19.181 1.00 33.84 102 HIS A N 1
ATOM 839 C CA . HIS A 1 102 ? 4.405 5.840 17.762 1.00 33.84 102 HIS A CA 1
ATOM 840 C C . HIS A 1 102 ? 4.793 4.452 17.246 1.00 33.84 102 HIS A C 1
ATOM 842 O O . HIS A 1 102 ? 5.835 3.915 17.619 1.00 33.84 102 HIS A O 1
ATOM 848 N N . SER A 1 103 ? 3.950 3.861 16.405 1.00 38.22 103 SER A N 1
ATOM 849 C CA . SER A 1 103 ? 4.277 2.612 15.718 1.00 38.22 103 SER A CA 1
ATOM 850 C C . SER A 1 103 ? 4.922 2.965 14.382 1.00 38.22 103 SER A C 1
ATOM 852 O O . SER A 1 103 ? 4.229 3.258 13.416 1.00 38.22 103 SER A O 1
ATOM 854 N N . ILE A 1 104 ? 6.255 2.995 14.339 1.00 34.78 104 ILE A N 1
ATOM 855 C CA . ILE A 1 104 ? 7.010 3.117 13.087 1.00 34.78 104 ILE A CA 1
ATOM 856 C C . ILE A 1 104 ? 7.259 1.697 12.576 1.00 34.78 104 ILE A C 1
ATOM 858 O O . ILE A 1 104 ? 8.027 0.953 13.188 1.00 34.78 104 ILE A O 1
ATOM 862 N N . LEU A 1 105 ? 6.622 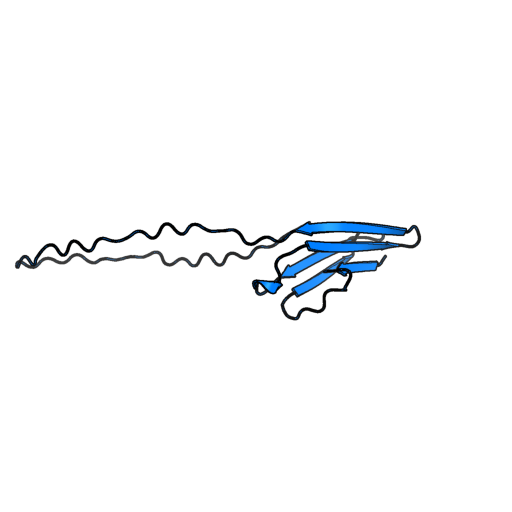1.321 11.466 1.00 37.12 105 LEU A N 1
ATOM 863 C CA . LEU A 1 105 ? 6.962 0.099 10.738 1.00 37.12 105 LEU A CA 1
ATOM 864 C C . LEU A 1 105 ? 8.083 0.431 9.741 1.00 37.12 105 LEU A C 1
ATOM 866 O O . LEU A 1 105 ? 7.906 1.284 8.873 1.00 37.12 105 LEU A O 1
ATOM 870 N N . ARG A 1 106 ? 9.243 -0.213 9.894 1.00 25.89 106 ARG A N 1
ATOM 871 C CA . ARG A 1 106 ? 10.343 -0.185 8.918 1.00 25.89 106 ARG A CA 1
ATOM 872 C C . ARG A 1 106 ? 10.399 -1.551 8.244 1.00 25.89 106 ARG A C 1
ATOM 874 O O . ARG A 1 106 ? 10.434 -2.553 8.958 1.00 25.89 106 ARG A O 1
ATOM 881 N N . ILE A 1 107 ? 10.376 -1.569 6.915 1.00 33.41 107 ILE A N 1
ATOM 882 C CA . ILE A 1 107 ? 10.601 -2.757 6.082 1.00 33.41 107 ILE A CA 1
ATOM 883 C C . ILE A 1 107 ? 11.846 -2.486 5.254 1.00 33.41 107 ILE A C 1
ATOM 885 O O . ILE A 1 107 ? 11.894 -1.386 4.664 1.00 33.41 107 ILE A O 1
#

Foldseek 3Di:
DDKFKDDPNHGDDDPQKDKDKADPDPVDIFIFIARNDDDPVPFAKMKIWDADPVGIDIDIDGHDDDDDPPPPPPPPPPVDDDDDDDDDDDPPPPDPDDPPPRDGDGD

pLDDT: mean 72.63, std 26.54, range [25.89, 97.88]